Protein AF-A0AAX2HEW4-F1 (afdb_monomer)

Radius of gyration: 15.45 Å; Cα contacts (8 Å, |Δi|>4): 90; chains: 1; bounding box: 49×21×34 Å

InterPro domains:
  IPR047842 YdaE-like [PF27493] (9-61)

Foldseek 3Di:
DDPPPPQVQFAAPQPRDTASDWDWDKDWDFDQDPVVRDTDIDIDTGTHRDVVSVDDCPDDDDD

Solvent-accessible surface area (backbone atoms only — not comparable to full-atom values): 4154 Å² total; per-residue (Å²): 133,86,77,77,74,77,75,70,75,42,47,13,76,78,79,63,45,80,21,94,71,57,46,74,44,78,45,59,45,80,42,75,38,81,90,75,76,41,80,37,86,43,75,47,78,42,38,17,69,44,69,64,70,67,59,62,81,79,67,83,82,86,131

Mean predicted aligned error: 10.17 Å

Organism: NCBI:txid86185

Nearest PDB structures (foldseek):
  7un6-assembly1_B  TM=4.341E-01  e=6.331E+00  Homo sapiens
  6o7i-assembly1_E  TM=5.065E-01  e=7.188E+00  Thermococcus onnurineus NA1

Structure (mmCIF, N/CA/C/O backbone):
data_AF-A0AAX2HEW4-F1
#
_entry.id   AF-A0AAX2HEW4-F1
#
loop_
_atom_site.group_PDB
_atom_site.id
_atom_site.type_symbol
_atom_site.label_atom_id
_atom_site.label_alt_id
_atom_site.label_comp_id
_atom_site.label_asym_id
_atom_site.label_entity_id
_atom_site.label_seq_id
_atom_site.pdbx_PDB_ins_code
_atom_site.Cartn_x
_atom_site.Cartn_y
_atom_site.Cartn_z
_atom_site.occupancy
_atom_site.B_iso_or_equiv
_atom_site.auth_seq_id
_atom_site.auth_comp_id
_atom_site.auth_asym_id
_atom_site.auth_atom_id
_atom_site.pdbx_PDB_model_num
ATOM 1 N N . MET A 1 1 ? -30.439 -6.541 5.776 1.00 43.78 1 MET A N 1
ATOM 2 C CA . MET A 1 1 ? -29.583 -7.046 4.684 1.00 43.78 1 M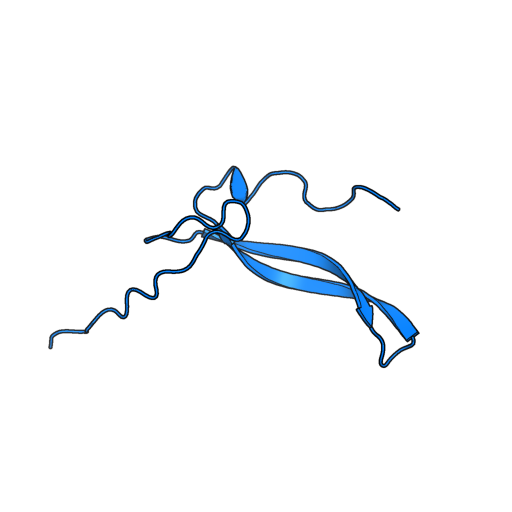ET A CA 1
ATOM 3 C C . MET A 1 1 ? -28.162 -6.886 5.189 1.00 43.78 1 MET A C 1
ATOM 5 O O . MET A 1 1 ? -27.683 -5.765 5.244 1.00 43.78 1 MET A O 1
ATOM 9 N N . ASN A 1 2 ? -27.570 -7.954 5.727 1.00 48.00 2 ASN A N 1
ATOM 10 C CA . ASN A 1 2 ? -26.239 -7.899 6.330 1.00 48.00 2 ASN A CA 1
ATOM 11 C C . ASN A 1 2 ? -25.206 -7.897 5.207 1.00 48.00 2 ASN A C 1
ATOM 13 O O . ASN A 1 2 ? -24.831 -8.945 4.690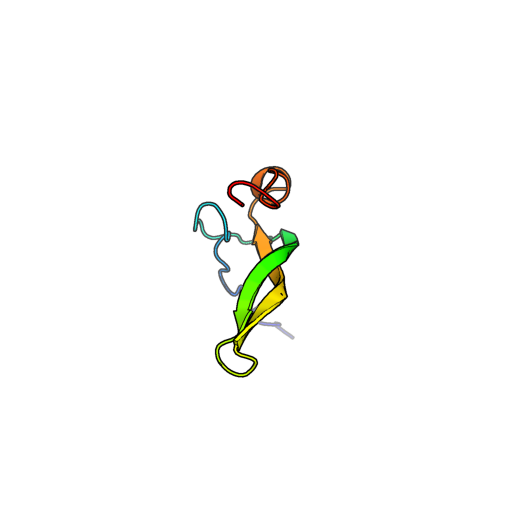 1.00 48.00 2 ASN A O 1
ATOM 17 N N . GLU A 1 3 ? -24.796 -6.702 4.808 1.00 51.94 3 GLU A N 1
ATOM 18 C CA . GLU A 1 3 ? -23.585 -6.483 4.035 1.00 51.94 3 GLU A CA 1
ATOM 19 C C . GLU A 1 3 ? -22.400 -7.038 4.834 1.00 51.94 3 GLU A C 1
ATOM 21 O O . GLU A 1 3 ? -21.954 -6.468 5.828 1.00 51.94 3 GLU A O 1
ATOM 26 N N . ALA A 1 4 ? -21.921 -8.216 4.435 1.00 51.94 4 ALA A N 1
ATOM 27 C CA . ALA A 1 4 ? -20.609 -8.685 4.829 1.00 51.94 4 ALA A CA 1
ATOM 28 C C . ALA A 1 4 ? -19.608 -7.680 4.253 1.00 51.94 4 ALA A C 1
ATOM 30 O O . ALA A 1 4 ? -19.208 -7.787 3.096 1.00 51.94 4 ALA A O 1
ATOM 31 N N . GLN A 1 5 ? -19.263 -6.659 5.041 1.00 54.16 5 GLN A N 1
ATOM 32 C CA . GLN A 1 5 ? -18.105 -5.827 4.770 1.00 54.16 5 GLN A CA 1
ATOM 33 C C . GLN A 1 5 ? -16.930 -6.793 4.717 1.00 54.16 5 GLN A C 1
ATOM 35 O O . GLN A 1 5 ? -16.465 -7.294 5.738 1.00 54.16 5 GLN A O 1
ATOM 40 N N . THR A 1 6 ? -16.500 -7.127 3.505 1.00 51.12 6 THR A N 1
ATOM 41 C CA . THR A 1 6 ? -15.201 -7.722 3.256 1.00 51.12 6 THR A CA 1
ATOM 42 C C . THR A 1 6 ? -14.192 -6.728 3.803 1.00 51.12 6 THR A C 1
ATOM 44 O O . THR A 1 6 ? -13.776 -5.807 3.103 1.00 51.12 6 THR A O 1
ATOM 47 N N . VAL A 1 7 ? -13.842 -6.875 5.082 1.00 56.59 7 VAL A N 1
ATOM 48 C CA . VAL A 1 7 ? -12.710 -6.194 5.699 1.00 56.59 7 VAL A CA 1
ATOM 49 C C . VAL A 1 7 ? -11.480 -6.852 5.089 1.00 56.59 7 VAL A C 1
ATOM 51 O O . VAL A 1 7 ? -10.837 -7.712 5.688 1.00 56.59 7 VAL A O 1
ATOM 54 N N . THR A 1 8 ? -11.208 -6.531 3.823 1.00 61.09 8 THR A N 1
ATOM 55 C CA . THR A 1 8 ? -9.950 -6.857 3.168 1.00 61.09 8 THR A CA 1
ATOM 56 C C . THR A 1 8 ? -8.882 -6.220 4.025 1.00 61.09 8 THR A C 1
ATOM 58 O O . THR A 1 8 ? -8.744 -4.999 4.055 1.00 61.09 8 THR A O 1
ATOM 61 N N . THR A 1 9 ? -8.196 -7.057 4.795 1.00 69.44 9 THR A N 1
ATOM 62 C CA . THR A 1 9 ? -7.154 -6.645 5.722 1.00 69.44 9 THR A CA 1
ATOM 63 C C . THR A 1 9 ? -5.970 -6.195 4.880 1.00 69.44 9 THR A C 1
ATOM 65 O O . THR A 1 9 ? -5.085 -6.976 4.528 1.00 69.44 9 THR A O 1
ATOM 68 N N . VAL A 1 10 ? -6.000 -4.940 4.447 1.00 85.38 10 VAL A N 1
ATOM 69 C CA . VAL A 1 10 ? -4.925 -4.364 3.652 1.00 85.38 10 VAL A CA 1
ATOM 70 C C . VAL A 1 10 ? -3.735 -4.094 4.556 1.00 85.38 10 VAL A C 1
ATOM 72 O O . VAL A 1 10 ? -3.879 -3.783 5.738 1.00 85.38 10 VAL A O 1
ATOM 75 N N . LYS A 1 11 ? -2.534 -4.244 4.007 1.00 89.56 11 LYS A N 1
ATOM 76 C CA . LYS A 1 11 ? -1.297 -3.999 4.743 1.00 89.56 11 LYS A CA 1
ATOM 77 C C . LYS A 1 11 ? -0.742 -2.647 4.347 1.00 89.56 11 LYS A C 1
ATOM 79 O O . LYS A 1 11 ? -0.728 -2.317 3.167 1.00 89.56 11 LYS A O 1
ATOM 84 N N . CYS A 1 12 ? -0.263 -1.879 5.317 1.00 88.44 12 CYS A N 1
ATOM 85 C CA . CYS A 1 12 ? 0.412 -0.621 5.040 1.00 88.44 12 CYS A CA 1
ATOM 86 C C . CYS A 1 12 ? 1.633 -0.877 4.147 1.00 88.44 12 CYS A C 1
ATOM 88 O O . CYS A 1 12 ? 2.500 -1.667 4.508 1.00 88.44 12 CYS A O 1
ATOM 90 N N . ALA A 1 13 ? 1.752 -0.161 3.032 1.00 87.25 13 ALA A N 1
ATOM 91 C CA . ALA A 1 13 ? 2.882 -0.288 2.114 1.00 87.25 13 ALA A CA 1
ATOM 92 C C . ALA A 1 13 ? 4.234 0.131 2.728 1.00 87.25 13 ALA A C 1
ATOM 94 O O . ALA A 1 13 ? 5.281 -0.147 2.157 1.00 87.25 13 ALA A O 1
ATOM 95 N N . ARG A 1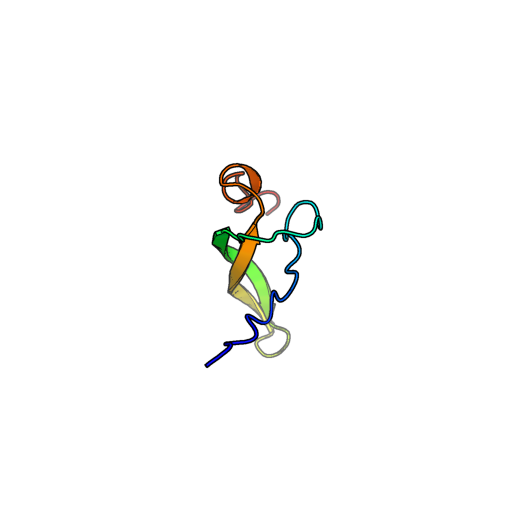 14 ? 4.225 0.801 3.892 1.00 85.31 14 ARG A N 1
ATOM 96 C CA . ARG A 1 14 ? 5.432 1.252 4.600 1.00 85.31 14 ARG A CA 1
ATOM 97 C C . ARG A 1 14 ? 5.895 0.283 5.687 1.00 85.31 14 ARG A C 1
ATOM 99 O O . ARG A 1 14 ? 7.059 -0.090 5.713 1.00 85.31 14 ARG A O 1
ATOM 106 N N . CYS A 1 15 ? 5.004 -0.077 6.611 1.00 87.38 15 CYS A N 1
ATOM 107 C CA . CYS A 1 15 ? 5.334 -0.905 7.780 1.00 87.38 15 CYS A CA 1
ATOM 108 C C . CYS A 1 15 ? 4.788 -2.338 7.697 1.00 87.38 15 CYS A C 1
ATOM 110 O O . CYS A 1 15 ? 5.011 -3.125 8.612 1.00 87.38 15 CYS A O 1
ATOM 112 N N . HIS A 1 16 ? 4.047 -2.673 6.635 1.00 87.56 16 HIS A N 1
ATOM 113 C CA . HIS A 1 16 ? 3.430 -3.983 6.382 1.00 87.56 16 HIS A CA 1
ATOM 114 C C . HIS A 1 16 ? 2.455 -4.479 7.462 1.00 87.56 16 HIS A C 1
ATOM 116 O O . HIS A 1 16 ? 2.000 -5.622 7.413 1.00 87.56 16 HIS A O 1
ATOM 122 N N . GLN A 1 17 ? 2.094 -3.612 8.409 1.00 88.25 17 GLN A N 1
ATOM 123 C CA . GLN A 1 17 ? 1.084 -3.870 9.430 1.00 88.25 17 GLN A CA 1
ATOM 124 C C . GLN A 1 17 ? -0.312 -3.900 8.804 1.00 88.25 17 GLN A C 1
ATOM 126 O O . GLN A 1 17 ? -0.574 -3.184 7.834 1.00 88.25 17 GLN A O 1
ATOM 131 N N . ALA A 1 18 ? -1.201 -4.715 9.369 1.00 88.06 18 ALA A N 1
ATOM 132 C CA . ALA A 1 18 ? -2.611 -4.736 9.003 1.00 88.06 18 ALA A CA 1
ATOM 133 C C . ALA A 1 18 ? -3.268 -3.384 9.318 1.00 88.06 18 ALA A C 1
ATOM 135 O O . ALA A 1 18 ? -3.034 -2.810 10.380 1.00 88.06 18 ALA A O 1
ATOM 136 N N . VAL A 1 19 ? -4.084 -2.881 8.393 1.00 86.12 19 VAL A N 1
ATOM 137 C CA . VAL A 1 19 ? -4.777 -1.600 8.526 1.00 86.12 19 VAL A CA 1
ATOM 138 C C . VAL A 1 19 ? -6.255 -1.797 8.238 1.00 86.12 19 VAL A C 1
ATOM 140 O O . VAL A 1 19 ? -6.637 -2.168 7.131 1.00 86.12 19 VAL A O 1
ATOM 143 N N . GLU A 1 20 ? -7.089 -1.512 9.232 1.00 83.88 20 GLU A N 1
ATOM 144 C CA . GLU A 1 20 ? -8.548 -1.586 9.090 1.00 83.88 20 GLU A CA 1
ATOM 145 C C . GLU A 1 20 ? -9.111 -0.384 8.321 1.00 83.88 20 GLU A C 1
ATOM 147 O O . GLU A 1 20 ? -10.055 -0.519 7.549 1.00 83.88 20 GLU A O 1
ATOM 152 N N . LYS A 1 21 ? -8.507 0.799 8.501 1.00 84.75 21 LYS A N 1
ATOM 153 C CA . LYS A 1 21 ? -8.884 2.048 7.822 1.00 84.75 21 LYS A CA 1
ATOM 154 C C . LYS A 1 21 ? -7.693 2.612 7.041 1.00 84.75 21 LYS A C 1
ATOM 156 O O . LYS A 1 21 ? -7.031 3.530 7.523 1.00 84.75 21 LYS A O 1
ATOM 161 N N . PRO A 1 22 ? -7.359 2.026 5.879 1.00 86.88 22 PRO A N 1
ATOM 162 C CA . PRO A 1 22 ? -6.233 2.476 5.071 1.00 86.88 22 PRO A CA 1
ATOM 163 C C . PRO A 1 22 ? -6.437 3.890 4.537 1.00 86.88 22 PRO A C 1
ATOM 165 O O . PRO A 1 22 ? -7.503 4.248 4.039 1.00 86.88 22 PRO A O 1
ATOM 168 N N . ILE A 1 23 ? -5.362 4.668 4.560 1.00 87.62 23 ILE A N 1
ATOM 169 C CA . ILE A 1 23 ? -5.247 5.914 3.812 1.00 87.62 23 ILE A CA 1
ATOM 170 C C . ILE A 1 23 ? -4.561 5.575 2.498 1.00 87.62 23 ILE A C 1
ATOM 172 O O . ILE A 1 23 ? -3.400 5.174 2.491 1.00 87.62 23 ILE A O 1
ATOM 176 N N . TYR A 1 24 ? -5.268 5.724 1.387 1.00 86.94 24 TYR A N 1
ATOM 177 C CA . TYR A 1 24 ? -4.690 5.508 0.068 1.00 86.94 24 TYR A CA 1
ATOM 178 C C . TYR A 1 24 ? -3.974 6.765 -0.414 1.00 86.94 24 TYR A C 1
ATOM 180 O O . TYR A 1 24 ? -4.527 7.866 -0.339 1.00 86.94 24 TYR A O 1
ATOM 188 N N . ARG A 1 25 ? -2.743 6.613 -0.906 1.00 86.31 25 ARG A N 1
ATOM 189 C CA . ARG A 1 25 ? -1.986 7.719 -1.488 1.00 86.31 25 ARG A CA 1
ATOM 190 C C . ARG A 1 25 ? -1.261 7.292 -2.751 1.00 86.31 25 ARG A C 1
ATOM 192 O O . ARG A 1 25 ? -0.622 6.243 -2.789 1.00 86.31 25 ARG A O 1
ATOM 199 N N . THR A 1 26 ? -1.330 8.153 -3.761 1.00 86.25 26 THR A N 1
ATOM 200 C CA . THR A 1 26 ? -0.584 7.988 -5.006 1.00 86.25 26 THR A CA 1
ATOM 201 C C . THR A 1 26 ? 0.897 8.233 -4.756 1.00 86.2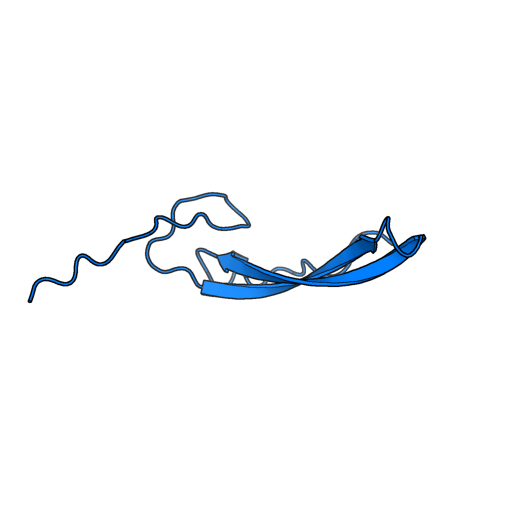5 26 THR A C 1
ATOM 203 O O . THR A 1 26 ? 1.302 9.340 -4.392 1.00 86.25 26 THR A O 1
ATOM 206 N N . ILE A 1 27 ? 1.702 7.201 -4.975 1.00 82.75 27 ILE A N 1
ATOM 207 C CA . ILE A 1 27 ? 3.157 7.255 -4.944 1.00 82.75 27 ILE A CA 1
ATOM 208 C C . ILE A 1 27 ? 3.660 7.261 -6.379 1.00 82.75 27 ILE A C 1
ATOM 210 O O . ILE A 1 27 ? 3.228 6.449 -7.194 1.00 82.75 27 ILE A O 1
ATOM 214 N N . TYR A 1 28 ? 4.572 8.180 -6.679 1.00 81.06 28 TYR A N 1
ATOM 215 C CA . TYR A 1 28 ? 5.237 8.265 -7.972 1.00 81.06 28 TYR A CA 1
ATOM 216 C C . TYR A 1 28 ? 6.632 7.665 -7.844 1.00 81.06 28 TYR A C 1
ATOM 218 O O . TYR A 1 28 ? 7.382 8.035 -6.941 1.00 81.06 28 TYR A O 1
ATOM 226 N N . PHE A 1 29 ? 6.989 6.757 -8.744 1.00 77.94 29 PHE A N 1
ATOM 227 C CA . PHE A 1 29 ? 8.312 6.142 -8.791 1.00 77.94 29 PHE A CA 1
ATOM 228 C C . PHE A 1 29 ? 8.801 6.022 -10.234 1.00 77.94 29 PHE A C 1
ATOM 230 O O . PHE A 1 29 ? 8.016 6.014 -11.182 1.00 77.94 29 PHE A O 1
ATOM 237 N N . ILE A 1 30 ? 10.119 5.958 -10.412 1.00 79.25 30 ILE A N 1
ATOM 238 C CA . ILE A 1 30 ? 10.731 5.752 -11.725 1.00 79.25 30 ILE A CA 1
ATOM 239 C C . ILE A 1 30 ? 10.989 4.258 -11.891 1.00 79.25 30 ILE A C 1
ATOM 241 O O . ILE A 1 30 ? 11.917 3.706 -11.307 1.00 79.25 30 ILE A O 1
ATOM 245 N N . GLY A 1 31 ? 10.145 3.604 -12.682 1.00 76.50 31 GLY A N 1
ATOM 246 C CA . GLY A 1 31 ? 10.351 2.224 -13.101 1.00 76.50 31 GLY A CA 1
ATOM 247 C C . GLY A 1 31 ? 11.219 2.152 -14.356 1.00 76.50 31 GLY A C 1
ATOM 248 O O . GLY A 1 31 ? 11.314 3.104 -15.138 1.00 76.50 31 GLY A O 1
ATOM 249 N N . PHE A 1 32 ? 11.839 0.997 -14.586 1.00 74.88 32 PHE A N 1
ATOM 250 C CA . PHE A 1 32 ? 12.416 0.678 -15.888 1.00 74.88 32 PHE A CA 1
ATOM 251 C C . PHE A 1 32 ? 11.389 -0.112 -16.697 1.00 74.88 32 PHE A C 1
ATOM 253 O O . PHE A 1 32 ? 11.096 -1.263 -16.377 1.00 74.88 32 PHE A O 1
ATOM 260 N N . ASP A 1 33 ? 10.824 0.503 -17.737 1.00 73.44 33 ASP A N 1
ATOM 261 C CA . ASP A 1 33 ? 9.899 -0.193 -18.625 1.00 73.44 33 ASP A CA 1
ATOM 262 C C . ASP A 1 33 ? 10.701 -1.031 -19.627 1.00 73.44 33 ASP A C 1
ATOM 264 O O . ASP A 1 33 ? 11.252 -0.518 -20.606 1.00 73.44 33 ASP A O 1
ATOM 268 N N . SER A 1 34 ? 10.778 -2.341 -19.382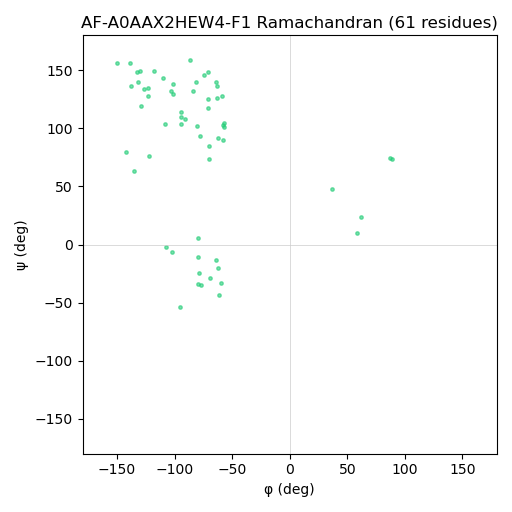 1.00 66.12 34 SER A N 1
ATOM 269 C CA . SER A 1 34 ? 11.537 -3.281 -20.218 1.00 66.12 34 SER A CA 1
ATOM 270 C C . SER A 1 34 ? 11.004 -3.365 -21.653 1.00 66.12 34 SER A C 1
ATOM 272 O O . SER A 1 34 ? 11.730 -3.788 -22.546 1.00 66.12 34 SER A O 1
ATOM 274 N N . ARG A 1 35 ? 9.748 -2.955 -21.895 1.00 70.50 35 ARG A N 1
ATOM 275 C CA . ARG A 1 35 ? 9.121 -2.968 -23.226 1.00 70.50 35 ARG A CA 1
ATOM 276 C C . ARG A 1 35 ? 9.541 -1.781 -24.092 1.00 70.50 35 ARG A C 1
ATOM 278 O O . ARG A 1 35 ? 9.651 -1.929 -25.304 1.00 70.50 35 ARG A O 1
ATOM 285 N N . ARG A 1 36 ? 9.774 -0.609 -23.496 1.00 66.94 36 ARG A N 1
ATOM 286 C CA . ARG A 1 36 ? 10.208 0.618 -24.186 1.00 66.94 36 ARG A CA 1
ATOM 287 C C . ARG A 1 36 ? 11.699 0.907 -24.020 1.00 66.94 36 ARG A C 1
ATOM 289 O O . ARG A 1 36 ? 12.189 1.841 -24.652 1.00 66.94 36 ARG A O 1
ATOM 296 N N . GLY A 1 37 ? 12.410 0.139 -23.188 1.00 73.88 37 GLY A N 1
ATOM 297 C CA . GLY A 1 37 ? 13.846 0.299 -22.927 1.00 73.88 37 GLY A CA 1
ATOM 298 C C . GLY A 1 37 ? 14.198 1.652 -22.304 1.00 73.88 37 GLY A C 1
ATOM 299 O O . GLY A 1 37 ? 15.309 2.148 -22.476 1.00 73.88 37 GLY A O 1
ATOM 300 N N . LYS A 1 38 ? 13.234 2.295 -21.637 1.00 76.06 38 LYS A N 1
ATOM 301 C CA . LYS A 1 38 ? 13.354 3.657 -21.111 1.00 76.06 38 LYS A CA 1
ATOM 302 C C . LYS A 1 38 ? 12.872 3.708 -19.667 1.00 76.06 38 LYS A C 1
ATOM 304 O O . LYS A 1 38 ? 11.956 2.986 -19.275 1.00 76.06 38 LYS A O 1
ATOM 309 N N . ARG A 1 39 ? 13.483 4.604 -18.888 1.00 77.88 39 ARG A N 1
ATOM 310 C CA . ARG A 1 39 ? 12.973 4.989 -17.567 1.00 77.88 39 ARG A CA 1
ATOM 311 C C . ARG A 1 39 ? 11.606 5.644 -17.765 1.00 77.88 39 ARG A C 1
ATOM 313 O O . ARG A 1 39 ? 11.490 6.573 -18.564 1.00 77.88 39 ARG A O 1
ATOM 320 N N . ALA A 1 40 ? 10.590 5.144 -17.077 1.00 77.50 40 ALA A N 1
ATOM 321 C CA . ALA A 1 40 ? 9.233 5.663 -17.138 1.00 77.50 40 ALA A CA 1
ATOM 322 C C . ALA A 1 40 ? 8.778 6.045 -15.730 1.00 77.50 40 ALA A C 1
ATOM 324 O O . ALA A 1 40 ? 8.984 5.293 -14.776 1.00 77.50 40 ALA A O 1
ATOM 325 N N . SER A 1 41 ? 8.159 7.217 -15.602 1.00 80.75 41 SER A N 1
ATOM 326 C CA . SER A 1 41 ? 7.442 7.574 -14.387 1.00 80.75 41 SER A CA 1
ATOM 327 C C . SER A 1 41 ? 6.172 6.737 -14.299 1.00 80.75 41 SER A C 1
ATOM 329 O O . SER A 1 41 ? 5.361 6.696 -15.224 1.00 80.75 41 SER A O 1
ATOM 331 N N . MET A 1 42 ? 6.019 6.047 -13.180 1.00 81.50 42 MET A N 1
ATOM 332 C CA . MET A 1 42 ? 4.844 5.266 -12.838 1.00 81.50 42 MET A CA 1
ATOM 333 C C . MET A 1 42 ? 4.228 5.854 -11.577 1.00 81.50 42 MET A C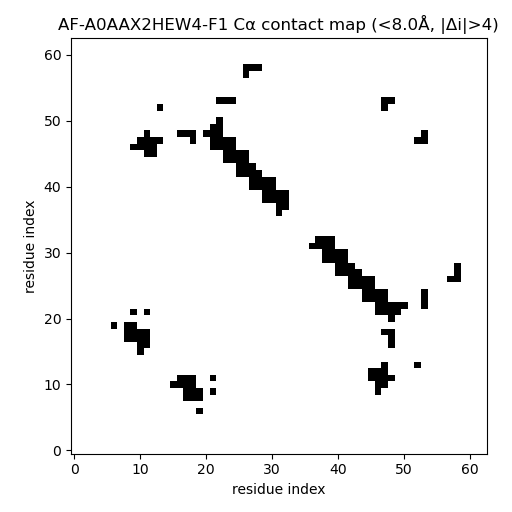 1
ATOM 335 O O . MET A 1 42 ? 4.923 6.432 -10.739 1.00 81.50 42 MET A O 1
ATOM 339 N N . SER A 1 43 ? 2.914 5.730 -11.463 1.00 84.62 43 SER A N 1
ATOM 340 C CA . SER A 1 43 ? 2.181 6.092 -10.263 1.00 84.62 43 SER A CA 1
ATOM 341 C C . SER A 1 43 ? 1.335 4.915 -9.810 1.00 84.62 43 SER A C 1
ATOM 343 O O . SER A 1 43 ? 0.653 4.281 -10.613 1.00 84.62 43 SER A O 1
ATOM 345 N N . GLU A 1 44 ? 1.382 4.619 -8.516 1.00 83.50 44 GLU A N 1
ATOM 346 C CA . GLU A 1 44 ? 0.587 3.558 -7.907 1.00 83.50 44 GLU A CA 1
ATOM 347 C C . GLU A 1 44 ? -0.100 4.075 -6.647 1.00 83.50 44 GLU A C 1
ATOM 349 O O . GLU A 1 44 ? 0.472 4.845 -5.874 1.00 83.50 44 GLU A O 1
ATOM 354 N N . ASN A 1 45 ? -1.354 3.674 -6.453 1.00 86.88 45 ASN A N 1
ATOM 355 C CA . ASN A 1 45 ? -2.127 4.050 -5.280 1.00 86.88 45 ASN A CA 1
ATOM 356 C C . ASN A 1 45 ? -1.938 3.006 -4.172 1.00 86.88 45 ASN A C 1
ATOM 358 O O . ASN A 1 45 ? -2.459 1.895 -4.276 1.00 86.88 45 ASN A O 1
ATOM 362 N N . LEU A 1 46 ? -1.210 3.366 -3.114 1.00 88.44 46 LEU A N 1
ATOM 363 C CA . LEU A 1 46 ? -0.814 2.447 -2.046 1.00 88.44 46 LEU A CA 1
ATOM 364 C C . LEU A 1 46 ? -1.539 2.747 -0.721 1.00 88.44 46 LEU A C 1
ATOM 366 O O . LEU A 1 46 ? -1.760 3.917 -0.403 1.00 88.44 46 LEU A O 1
ATOM 370 N N . PRO A 1 47 ? -1.911 1.718 0.067 1.00 90.56 47 PRO A N 1
ATOM 371 C CA . PRO A 1 47 ? -2.538 1.891 1.377 1.00 90.56 47 PRO A CA 1
ATOM 372 C C . PRO A 1 47 ? -1.513 2.168 2.492 1.00 90.56 47 PRO A C 1
ATOM 374 O O . PRO A 1 47 ? -0.472 1.516 2.588 1.00 90.56 47 PRO A O 1
ATOM 377 N N . PHE A 1 48 ? -1.843 3.077 3.410 1.00 89.44 48 PHE A N 1
ATOM 378 C CA . PHE A 1 48 ? -1.023 3.458 4.564 1.00 89.44 48 PHE A CA 1
ATOM 379 C C . PHE A 1 48 ? -1.825 3.438 5.868 1.00 89.44 48 PHE A C 1
ATOM 381 O O . PHE A 1 48 ? -3.026 3.691 5.863 1.00 89.44 48 PHE A O 1
ATOM 388 N N . CYS A 1 49 ? -1.167 3.148 6.996 1.00 89.00 49 CYS A N 1
ATOM 389 C CA . CYS A 1 49 ? -1.822 3.146 8.311 1.00 89.00 49 CYS A CA 1
ATOM 390 C C . CYS A 1 49 ? -2.014 4.547 8.905 1.00 89.00 49 CYS A C 1
ATOM 392 O O . CYS A 1 49 ? -2.917 4.740 9.710 1.00 89.00 49 CYS A O 1
ATOM 394 N N . SER A 1 50 ? -1.188 5.514 8.494 1.00 86.56 50 SER A N 1
ATOM 395 C CA . SER A 1 50 ? -1.180 6.876 9.031 1.00 86.56 50 SER A CA 1
ATOM 396 C C . SER A 1 50 ? -0.741 7.873 7.963 1.00 86.56 50 SER A C 1
ATOM 398 O O . SER A 1 50 ? -0.008 7.517 7.035 1.00 86.56 50 SER A O 1
ATOM 400 N N . ALA A 1 51 ? -1.135 9.139 8.124 1.00 82.44 51 ALA A N 1
ATOM 401 C CA . ALA A 1 51 ? -0.694 10.224 7.249 1.00 82.44 51 ALA A CA 1
ATOM 402 C C . ALA A 1 51 ? 0.834 10.389 7.257 1.00 82.44 51 ALA A C 1
ATOM 404 O O . ALA A 1 51 ? 1.400 10.668 6.211 1.00 82.44 51 ALA A O 1
ATOM 405 N N . GLU A 1 52 ? 1.502 10.135 8.385 1.00 83.19 52 GLU A N 1
ATOM 406 C CA . GLU A 1 52 ? 2.968 10.145 8.504 1.00 83.19 52 GLU A CA 1
ATOM 407 C C . GLU A 1 52 ? 3.629 9.096 7.599 1.00 83.19 52 GLU A C 1
ATOM 409 O O . GLU A 1 52 ? 4.572 9.395 6.874 1.00 83.19 52 GLU A O 1
ATOM 414 N N . HIS A 1 53 ? 3.083 7.876 7.548 1.00 80.81 53 HIS A N 1
ATOM 415 C CA . HIS A 1 53 ? 3.567 6.839 6.630 1.00 80.81 53 HIS A CA 1
ATOM 416 C C . HIS A 1 53 ? 3.252 7.159 5.167 1.00 80.81 53 HIS A C 1
ATOM 418 O O . HIS A 1 53 ? 4.000 6.759 4.278 1.00 80.81 53 HIS A O 1
ATOM 424 N N . ALA A 1 54 ? 2.166 7.893 4.927 1.00 76.00 54 ALA A N 1
ATOM 425 C CA . ALA A 1 54 ? 1.813 8.411 3.613 1.00 76.00 54 ALA A CA 1
ATOM 426 C C . ALA A 1 54 ? 2.607 9.684 3.236 1.00 76.00 54 ALA A C 1
ATOM 428 O O . ALA A 1 54 ? 2.534 10.134 2.093 1.00 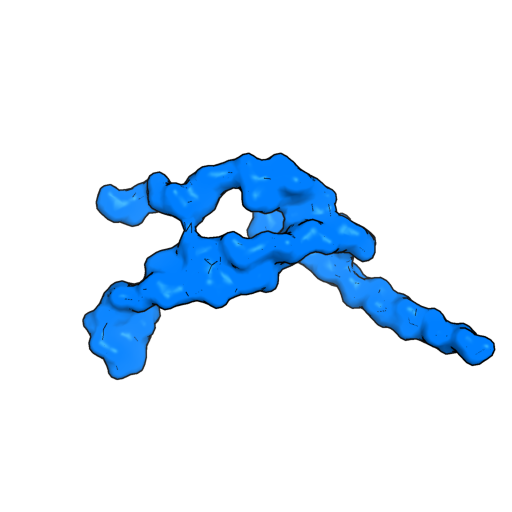76.00 54 ALA A O 1
ATOM 429 N N . SER A 1 55 ? 3.339 10.282 4.183 1.00 69.88 55 SER A N 1
ATOM 430 C CA . SER A 1 55 ? 3.964 11.602 4.081 1.00 69.88 55 SER A CA 1
ATOM 431 C C . SER A 1 55 ? 5.393 11.562 4.613 1.00 69.88 55 SER A C 1
ATOM 433 O O . SER A 1 55 ? 5.732 12.227 5.585 1.00 69.88 55 SER A O 1
ATOM 435 N N . HIS A 1 56 ? 6.250 10.786 3.959 1.00 58.28 56 HIS A N 1
ATOM 436 C CA . HIS A 1 56 ? 7.685 10.877 4.199 1.00 58.28 56 HIS A CA 1
ATOM 437 C C . HIS A 1 56 ? 8.436 10.698 2.889 1.00 58.28 56 HIS A C 1
ATOM 439 O O . HIS A 1 56 ? 8.884 9.595 2.581 1.00 58.28 56 HIS A O 1
ATOM 445 N N . GLU A 1 57 ? 8.486 11.772 2.095 1.00 51.84 57 GLU A N 1
ATOM 446 C CA . GLU A 1 57 ? 9.522 12.026 1.080 1.00 51.84 57 GLU A CA 1
ATOM 447 C C . GLU A 1 57 ? 10.019 10.772 0.332 1.00 51.84 57 GLU A C 1
ATOM 449 O O . GLU A 1 57 ? 11.212 10.528 0.196 1.00 51.84 57 GLU A O 1
ATOM 454 N N . GLN A 1 58 ? 9.097 9.925 -0.144 1.00 53.66 58 GLN A N 1
ATOM 455 C CA . GLN A 1 58 ? 9.440 8.735 -0.940 1.00 53.66 58 GLN A CA 1
ATOM 456 C C . GLN A 1 58 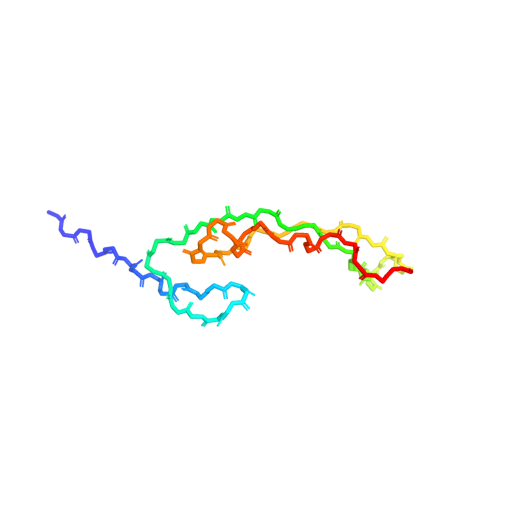? 9.734 9.086 -2.401 1.00 53.66 58 GLN A C 1
ATOM 458 O O . GLN A 1 58 ? 9.933 8.201 -3.226 1.00 53.66 58 GLN A O 1
ATOM 463 N N . MET A 1 59 ? 9.766 10.375 -2.732 1.00 49.22 59 MET A N 1
ATOM 464 C CA . MET A 1 59 ? 10.087 10.852 -4.064 1.00 49.22 59 MET A CA 1
ATOM 465 C C . MET A 1 59 ? 11.471 11.485 -4.014 1.00 49.22 59 MET A C 1
ATOM 467 O O . MET A 1 59 ? 11.620 12.621 -3.578 1.00 49.22 59 MET A O 1
ATOM 471 N N . SER A 1 60 ? 12.452 10.751 -4.532 1.00 47.03 60 SER A N 1
ATOM 472 C CA . SER A 1 60 ? 13.820 11.204 -4.818 1.00 47.03 60 SER A CA 1
ATOM 473 C C . SER A 1 60 ? 14.818 11.068 -3.668 1.00 47.03 60 SER A C 1
ATOM 475 O O . SER A 1 60 ? 15.318 12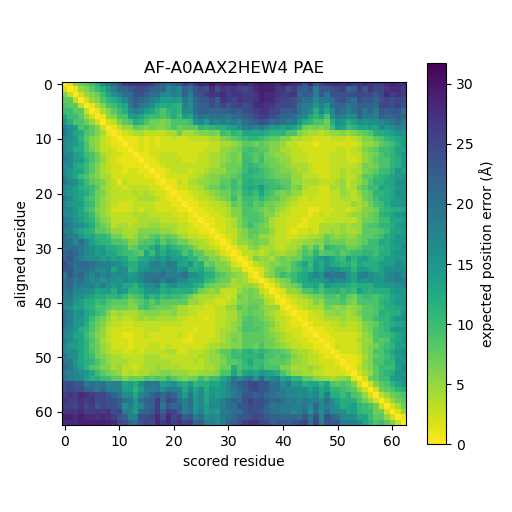.049 -3.127 1.00 47.03 60 SER A O 1
ATOM 477 N N . ARG A 1 61 ? 15.242 9.837 -3.381 1.00 45.97 61 ARG A N 1
ATOM 478 C CA . ARG A 1 61 ? 16.652 9.636 -3.045 1.00 45.97 61 ARG A CA 1
ATOM 479 C C . ARG A 1 61 ? 17.231 8.616 -4.012 1.00 45.97 61 ARG A C 1
ATOM 481 O O . ARG A 1 61 ? 16.656 7.550 -4.180 1.00 45.97 61 ARG A O 1
ATOM 488 N N . GLU A 1 62 ? 18.338 9.021 -4.626 1.00 42.22 62 GLU A N 1
ATOM 489 C CA . GLU A 1 62 ? 19.197 8.254 -5.537 1.00 42.22 62 GLU A CA 1
ATOM 490 C C . GLU A 1 62 ? 18.781 8.295 -7.018 1.00 42.22 62 GLU A C 1
ATOM 492 O O . GLU A 1 62 ? 18.264 7.345 -7.605 1.00 42.22 62 GLU A O 1
ATOM 497 N N . GLY A 1 63 ? 19.058 9.452 -7.626 1.00 38.31 63 GLY A N 1
ATOM 498 C CA . GLY A 1 63 ? 19.663 9.515 -8.955 1.00 38.31 63 GLY A CA 1
ATOM 499 C C . GLY A 1 63 ? 21.119 9.930 -8.803 1.00 38.31 63 GLY A C 1
ATOM 500 O O . GLY A 1 63 ? 21.369 10.778 -7.915 1.00 38.31 63 GLY A O 1
#

Sequence (63 aa):
MNEAQTVTTVKCARCHQAVEKPIYRTIYFIGFDSRRGKRASMSENLPFCSAEHASHEQMSREG

pLDDT: mean 73.95, std 15.17, range [38.31, 90.56]

Secondary structure (DSSP, 8-state):
---------EEPTTT--EESS-EEEEEEEEEEETTTTEEEEEEEEEEESSHHHH-S--S-S--